Protein AF-A0A0V8CXE3-F1 (afdb_monomer)

Organism: Lactococcus lactis subsp. lactis (NCBI:txid1360)

Structure (mmCIF, N/CA/C/O backbone):
data_AF-A0A0V8CXE3-F1
#
_entry.id   AF-A0A0V8CXE3-F1
#
loop_
_atom_site.group_PDB
_atom_site.id
_atom_site.type_symbol
_atom_site.label_atom_id
_atom_site.label_alt_id
_atom_site.label_comp_id
_atom_site.label_asym_id
_atom_site.label_entity_id
_atom_site.label_seq_id
_atom_site.pdbx_PDB_ins_code
_atom_site.Cartn_x
_atom_site.Cartn_y
_atom_site.Cartn_z
_atom_site.occupancy
_atom_site.B_iso_or_equiv
_atom_site.auth_seq_id
_atom_site.auth_comp_id
_atom_site.auth_asym_id
_atom_site.auth_atom_id
_atom_site.pdbx_PDB_model_num
ATOM 1 N N . MET A 1 1 ? 4.985 -1.927 -33.536 1.00 74.12 1 MET A N 1
ATOM 2 C CA . MET A 1 1 ? 6.439 -2.145 -33.705 1.00 74.12 1 MET A CA 1
ATOM 3 C C . MET A 1 1 ? 6.703 -3.444 -34.441 1.00 74.12 1 MET A C 1
ATOM 5 O O . MET A 1 1 ? 6.022 -4.429 -34.180 1.00 74.12 1 MET A O 1
ATOM 9 N N . SER A 1 2 ? 7.697 -3.458 -35.326 1.00 87.31 2 SER A N 1
ATOM 10 C CA . SER A 1 2 ? 8.202 -4.667 -35.988 1.00 87.31 2 SER A CA 1
ATOM 11 C C . SER A 1 2 ? 9.413 -5.255 -35.249 1.00 87.31 2 SER A C 1
ATOM 13 O O . SER A 1 2 ? 10.150 -4.537 -34.574 1.00 87.31 2 SER A O 1
ATOM 15 N N . LYS A 1 3 ? 9.665 -6.563 -35.413 1.00 86.44 3 LYS A N 1
ATOM 16 C CA . LYS A 1 3 ? 10.842 -7.243 -34.829 1.00 86.44 3 LYS A CA 1
ATOM 17 C C . LYS A 1 3 ? 12.164 -6.595 -35.265 1.00 86.44 3 LYS A C 1
ATOM 19 O O . LYS A 1 3 ? 13.088 -6.480 -34.467 1.00 86.44 3 LYS A O 1
ATOM 24 N N . THR A 1 4 ? 12.229 -6.125 -36.510 1.00 90.50 4 THR A N 1
ATOM 25 C CA . THR A 1 4 ? 13.401 -5.446 -37.078 1.00 90.50 4 THR A CA 1
ATOM 26 C C . THR A 1 4 ? 13.684 -4.106 -36.398 1.00 90.50 4 THR A C 1
ATOM 28 O O . THR A 1 4 ? 14.842 -3.796 -36.133 1.00 90.50 4 THR A O 1
ATOM 31 N N . GLN A 1 5 ? 12.648 -3.325 -36.067 1.00 88.06 5 GLN A N 1
ATOM 32 C CA . GLN A 1 5 ? 12.809 -2.063 -35.329 1.00 88.06 5 GLN A CA 1
ATOM 33 C C . GLN A 1 5 ? 13.379 -2.306 -33.930 1.00 88.06 5 GLN A C 1
ATOM 35 O O . GLN A 1 5 ? 14.372 -1.687 -33.561 1.00 88.06 5 GLN A O 1
ATOM 40 N N . LEU A 1 6 ? 12.824 -3.275 -33.195 1.00 88.56 6 LEU A N 1
ATOM 41 C CA . LEU A 1 6 ? 13.315 -3.623 -31.861 1.00 88.56 6 LEU A CA 1
ATOM 42 C C . LEU A 1 6 ? 14.774 -4.106 -31.895 1.00 88.56 6 LEU A C 1
ATOM 44 O O . LEU A 1 6 ? 15.587 -3.676 -31.080 1.00 88.56 6 LEU A O 1
ATOM 48 N N . PHE A 1 7 ? 15.132 -4.942 -32.875 1.00 92.25 7 PHE A N 1
ATOM 49 C CA . PHE A 1 7 ? 16.517 -5.372 -33.085 1.00 92.25 7 PHE A CA 1
ATOM 50 C C . PHE A 1 7 ? 17.459 -4.186 -33.335 1.00 92.25 7 PHE A C 1
ATOM 52 O O . PHE A 1 7 ? 18.578 -4.161 -32.825 1.00 92.25 7 PHE A O 1
ATOM 59 N N . ASN A 1 8 ? 17.020 -3.176 -34.086 1.00 91.94 8 ASN A N 1
ATOM 60 C CA . ASN A 1 8 ? 17.819 -1.975 -34.321 1.00 91.94 8 ASN A CA 1
ATOM 61 C C . ASN A 1 8 ? 17.985 -1.119 -33.057 1.00 91.94 8 ASN A C 1
ATOM 63 O O . ASN A 1 8 ? 19.067 -0.563 -32.875 1.00 91.94 8 ASN A O 1
ATOM 67 N N . TYR A 1 9 ? 16.970 -1.046 -32.187 1.00 91.44 9 TYR A N 1
ATOM 68 C CA . TYR A 1 9 ? 17.065 -0.353 -30.894 1.00 91.44 9 TYR A CA 1
ATOM 69 C C . TYR A 1 9 ? 18.076 -1.023 -29.968 1.00 91.44 9 TYR A C 1
ATOM 71 O O . TYR A 1 9 ? 18.951 -0.350 -29.432 1.00 91.44 9 TYR A O 1
ATOM 79 N N . ILE A 1 10 ? 18.026 -2.354 -29.855 1.00 89.62 10 ILE A N 1
ATOM 80 C CA . ILE A 1 10 ? 18.962 -3.130 -29.025 1.00 89.62 10 ILE A CA 1
ATOM 81 C C . ILE A 1 10 ? 20.409 -2.953 -29.507 1.00 89.62 10 ILE A C 1
ATOM 83 O O . ILE A 1 10 ? 21.321 -2.813 -28.699 1.00 89.62 10 ILE A O 1
ATOM 87 N N . ASN A 1 11 ? 20.625 -2.912 -30.824 1.00 93.00 11 ASN A N 1
ATOM 88 C CA . ASN A 1 11 ? 21.953 -2.712 -31.410 1.00 93.00 11 ASN A CA 1
ATOM 89 C C . ASN A 1 11 ? 22.382 -1.234 -31.503 1.00 93.00 11 ASN A C 1
ATOM 91 O O . ASN A 1 11 ? 23.410 -0.945 -32.114 1.00 93.00 11 ASN A O 1
ATOM 95 N N . GLY A 1 12 ? 21.589 -0.289 -30.985 1.00 88.88 12 GLY A N 1
ATOM 96 C CA . GLY A 1 12 ? 21.899 1.145 -31.018 1.00 88.88 12 GLY A CA 1
ATOM 97 C C . GLY A 1 12 ? 21.898 1.781 -32.415 1.00 88.88 12 GLY A C 1
ATOM 98 O O . GLY A 1 12 ? 22.382 2.897 -32.583 1.00 88.88 12 GLY A O 1
ATOM 99 N N . LYS A 1 13 ? 21.359 1.097 -33.434 1.00 92.19 13 LYS A N 1
ATOM 100 C CA . LYS A 1 13 ? 21.289 1.602 -34.821 1.00 92.19 13 LYS A CA 1
ATOM 101 C C . LYS A 1 13 ? 20.175 2.626 -35.029 1.00 92.19 13 LYS A C 1
ATOM 103 O O . LYS A 1 13 ? 20.172 3.337 -36.029 1.00 92.19 13 LYS A O 1
ATOM 108 N N . SER A 1 14 ? 19.199 2.656 -34.130 1.00 88.31 14 SER A N 1
ATOM 109 C CA . SER A 1 14 ? 18.068 3.577 -34.162 1.00 88.31 14 SER A CA 1
ATOM 110 C C . SER A 1 14 ? 17.645 3.907 -32.731 1.00 88.31 14 SER A C 1
ATOM 112 O O . SER A 1 14 ? 17.894 3.115 -31.821 1.00 88.31 14 SER A O 1
ATOM 114 N N . LYS A 1 15 ? 17.028 5.074 -32.528 1.00 87.62 15 LYS A N 1
ATOM 115 C CA . LYS A 1 15 ? 16.508 5.520 -31.232 1.00 87.62 15 LYS A CA 1
ATOM 116 C C . LYS A 1 15 ? 14.977 5.530 -31.296 1.00 87.62 15 LYS A C 1
ATOM 118 O O . LY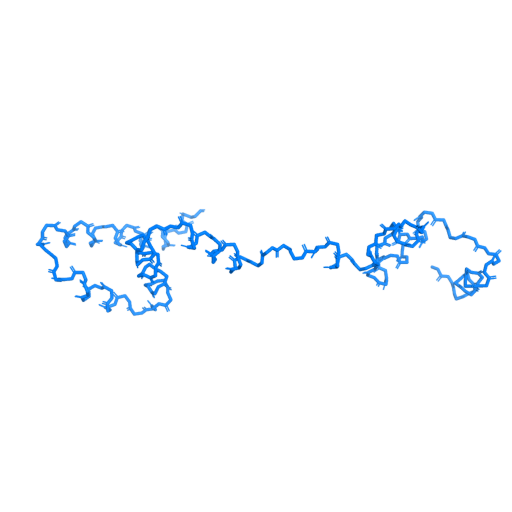S A 1 15 ? 14.454 6.086 -32.260 1.00 87.62 15 LYS A O 1
ATOM 123 N N . PRO A 1 16 ? 14.276 4.946 -30.311 1.00 90.00 16 PRO A N 1
ATOM 124 C CA . PRO A 1 16 ? 12.819 4.949 -30.294 1.00 90.00 16 PRO A CA 1
ATOM 125 C C . PRO A 1 16 ? 12.268 6.368 -30.108 1.00 90.00 16 PRO A C 1
ATOM 127 O O . PRO A 1 16 ? 12.826 7.164 -29.346 1.00 90.00 16 PRO A O 1
ATOM 130 N N . ASP A 1 17 ? 11.162 6.663 -30.788 1.00 90.06 17 ASP A N 1
ATOM 131 C CA . ASP A 1 17 ? 10.414 7.916 -30.628 1.00 90.06 17 ASP A CA 1
ATOM 132 C C . ASP A 1 17 ? 9.520 7.905 -29.366 1.00 90.06 17 ASP A C 1
ATOM 134 O O . ASP A 1 17 ? 9.327 6.870 -28.730 1.00 90.06 17 ASP A O 1
ATOM 138 N N . CYS A 1 18 ? 8.940 9.044 -28.980 1.00 87.50 18 CYS A N 1
ATOM 139 C CA . CYS A 1 18 ? 8.111 9.190 -27.780 1.00 87.50 18 CYS A CA 1
ATOM 140 C C . CYS A 1 18 ? 6.947 8.179 -27.718 1.00 87.50 18 CYS A C 1
ATOM 142 O O . CYS A 1 18 ? 6.713 7.565 -26.668 1.00 87.50 18 CYS A O 1
ATOM 144 N N . ASP A 1 19 ? 6.251 7.959 -28.836 1.00 91.00 19 ASP A N 1
ATOM 145 C CA . ASP A 1 19 ? 5.147 6.992 -28.932 1.00 91.00 19 ASP A CA 1
ATOM 146 C C . ASP A 1 19 ? 5.638 5.542 -28.849 1.00 91.00 19 ASP A C 1
ATOM 148 O O . ASP A 1 19 ? 4.986 4.665 -28.280 1.00 91.00 19 ASP A O 1
ATOM 152 N N . GLU A 1 20 ? 6.834 5.286 -29.361 1.00 91.50 20 GLU A N 1
ATOM 153 C CA . GLU A 1 20 ? 7.475 3.979 -29.326 1.00 91.50 20 GLU A CA 1
ATOM 154 C C . GLU A 1 20 ? 7.971 3.627 -27.924 1.00 91.50 20 GLU A C 1
ATOM 156 O O . GLU A 1 20 ? 7.732 2.517 -27.446 1.00 91.50 20 GLU A O 1
ATOM 161 N N . VAL A 1 21 ? 8.572 4.589 -27.222 1.00 91.75 21 VAL A N 1
ATOM 162 C CA . VAL A 1 21 ? 8.915 4.454 -25.803 1.00 91.75 21 VAL A CA 1
ATOM 163 C C . VAL A 1 21 ? 7.644 4.259 -24.966 1.00 91.75 21 VAL A C 1
ATOM 165 O O . VAL A 1 21 ? 7.668 3.482 -24.016 1.00 91.75 21 VAL A O 1
ATOM 168 N N . LEU A 1 22 ? 6.521 4.903 -25.323 1.00 91.44 22 LEU A N 1
ATOM 169 C CA . LEU A 1 22 ? 5.241 4.724 -24.616 1.00 91.44 22 LEU A CA 1
ATOM 170 C C . LEU A 1 22 ? 4.710 3.304 -24.761 1.00 91.44 22 LEU A C 1
ATOM 172 O O . LEU A 1 22 ? 4.197 2.709 -23.812 1.00 91.44 22 LEU A O 1
ATOM 176 N N . LEU A 1 23 ? 4.767 2.793 -25.987 1.00 92.69 23 LEU A N 1
ATOM 177 C CA . LEU A 1 23 ? 4.302 1.455 -26.283 1.00 92.69 23 LEU A CA 1
ATOM 178 C C . LEU A 1 23 ? 5.154 0.436 -25.527 1.00 92.69 23 LEU A C 1
ATOM 180 O O . LEU A 1 23 ? 4.594 -0.417 -24.847 1.00 92.69 23 LEU A O 1
ATOM 184 N N . LEU A 1 24 ? 6.482 0.588 -25.569 1.00 91.62 24 LEU A N 1
ATOM 185 C CA . LEU A 1 24 ? 7.417 -0.262 -24.832 1.00 91.62 24 LEU A CA 1
ATOM 186 C C . LEU A 1 24 ? 7.161 -0.228 -23.323 1.00 91.62 24 LEU A C 1
ATOM 188 O O . LEU A 1 24 ? 7.058 -1.289 -22.709 1.00 91.62 24 LEU A O 1
ATOM 192 N N . SER A 1 25 ? 6.993 0.966 -22.742 1.00 91.25 25 SER A N 1
ATOM 193 C CA . SER A 1 25 ? 6.732 1.122 -21.307 1.00 91.25 25 SER A CA 1
ATOM 194 C C . SER A 1 25 ? 5.456 0.395 -20.885 1.00 91.25 25 SER A C 1
ATOM 196 O O . SER A 1 25 ? 5.434 -0.281 -19.864 1.00 91.25 25 SER A O 1
ATOM 198 N N . LYS A 1 26 ? 4.399 0.472 -21.704 1.00 90.00 26 LYS A N 1
ATOM 199 C CA . LYS A 1 26 ? 3.135 -0.232 -21.447 1.00 90.00 26 LYS A CA 1
ATOM 200 C C . LYS A 1 26 ? 3.253 -1.744 -21.631 1.00 90.00 26 LYS A C 1
ATOM 202 O O . LYS A 1 26 ? 2.682 -2.481 -20.844 1.00 90.00 26 LYS A O 1
ATOM 207 N N . THR A 1 27 ? 3.971 -2.209 -22.654 1.00 91.69 27 THR A N 1
ATOM 208 C CA . THR A 1 27 ? 4.109 -3.651 -22.929 1.00 91.69 27 THR A CA 1
ATOM 209 C C . THR A 1 27 ? 4.994 -4.384 -21.929 1.00 91.69 27 THR A C 1
ATOM 211 O O . THR A 1 27 ? 4.810 -5.578 -21.731 1.00 91.69 27 THR A O 1
ATOM 214 N N . LEU A 1 28 ? 5.973 -3.690 -21.348 1.00 90.88 28 LEU A N 1
ATOM 215 C CA . LEU A 1 28 ? 6.934 -4.256 -20.401 1.00 90.88 28 LEU A CA 1
ATOM 216 C C . LEU A 1 28 ? 6.592 -3.909 -18.946 1.00 90.88 28 LEU A C 1
ATOM 218 O O . LEU A 1 28 ? 7.320 -4.317 -18.052 1.00 90.88 28 LEU A O 1
ATOM 222 N N . GLU A 1 29 ? 5.522 -3.139 -18.721 1.00 89.38 29 GLU A N 1
ATOM 223 C CA . GLU A 1 29 ? 5.098 -2.648 -17.401 1.00 89.38 29 GLU A CA 1
ATOM 224 C C . GLU A 1 29 ? 6.210 -1.910 -16.628 1.00 89.38 29 GLU A C 1
ATOM 226 O O . GLU A 1 29 ? 6.270 -1.918 -15.400 1.00 89.38 29 GLU A O 1
ATOM 231 N N . ILE A 1 30 ? 7.085 -1.221 -17.362 1.00 91.25 30 ILE A N 1
ATOM 232 C CA . ILE A 1 30 ? 8.197 -0.430 -16.823 1.00 91.25 30 ILE A CA 1
ATOM 233 C C . ILE A 1 30 ? 7.950 1.065 -16.998 1.00 91.25 30 ILE A C 1
ATOM 235 O O . ILE A 1 30 ? 7.195 1.515 -17.862 1.00 91.25 30 ILE A O 1
ATOM 239 N N . SER A 1 31 ? 8.634 1.868 -16.194 1.00 89.81 31 SER A N 1
ATOM 240 C CA . SER A 1 31 ? 8.583 3.315 -16.249 1.00 89.81 31 SER A CA 1
ATOM 241 C C . SER A 1 31 ? 9.196 3.845 -17.543 1.00 89.81 31 SER A C 1
ATOM 243 O O . SER A 1 31 ? 10.343 3.566 -17.898 1.00 89.81 31 SER A O 1
ATOM 245 N N . ARG A 1 32 ? 8.438 4.701 -18.232 1.00 90.44 32 ARG A N 1
ATOM 246 C CA . ARG A 1 32 ? 8.915 5.440 -19.407 1.00 90.44 32 ARG A CA 1
ATOM 247 C C . ARG A 1 32 ? 10.162 6.261 -19.091 1.00 90.44 32 ARG A C 1
ATOM 249 O O . ARG A 1 32 ? 11.073 6.333 -19.905 1.00 90.44 32 ARG A O 1
ATOM 256 N N . LEU A 1 33 ? 10.169 6.926 -17.941 1.00 88.81 33 LEU A N 1
ATOM 257 C CA . LEU A 1 33 ? 11.275 7.789 -17.545 1.00 88.81 33 LEU A CA 1
ATOM 258 C C . LEU A 1 33 ? 12.545 6.952 -17.313 1.00 88.81 33 LEU A C 1
ATOM 260 O O . LEU A 1 33 ? 13.623 7.360 -17.730 1.00 88.81 33 LEU A O 1
ATOM 264 N N . TRP A 1 34 ? 12.413 5.729 -16.796 1.00 91.56 34 TRP A N 1
ATOM 265 C CA . TRP A 1 34 ? 13.540 4.803 -16.692 1.00 91.56 34 TRP A CA 1
ATOM 266 C C . TRP A 1 34 ? 14.078 4.397 -18.070 1.00 91.56 34 TRP A C 1
ATOM 268 O O . TRP A 1 34 ? 15.280 4.465 -18.308 1.00 91.56 34 TRP A O 1
ATOM 278 N N . LEU A 1 35 ? 13.192 4.080 -19.025 1.00 90.12 35 LEU A N 1
ATOM 279 C CA . LEU A 1 35 ? 13.575 3.790 -20.418 1.00 90.12 35 LEU A CA 1
ATOM 280 C C . LEU A 1 35 ? 14.295 4.955 -21.116 1.00 90.12 35 LEU A C 1
ATOM 282 O O . LEU A 1 35 ? 15.051 4.736 -22.061 1.00 90.12 35 LEU A O 1
ATOM 286 N N . LEU A 1 36 ? 14.054 6.190 -20.673 1.00 89.94 36 LEU A N 1
ATOM 287 C CA . LEU A 1 36 ? 14.735 7.388 -21.168 1.00 89.94 36 LEU A CA 1
ATOM 288 C C . LEU A 1 36 ? 16.082 7.648 -20.472 1.00 89.94 36 LEU A C 1
ATOM 290 O O . LEU A 1 36 ? 16.794 8.565 -20.877 1.00 89.94 36 LEU A O 1
ATOM 294 N N . GLY A 1 37 ? 16.441 6.841 -19.469 1.00 88.44 37 GLY A N 1
ATOM 295 C CA . GLY A 1 37 ? 17.696 6.938 -18.726 1.00 88.44 37 GLY A CA 1
ATOM 296 C C . GLY A 1 37 ? 17.649 7.860 -17.506 1.00 88.44 37 GLY A C 1
ATOM 297 O O . GLY A 1 37 ? 18.705 8.270 -17.032 1.00 88.44 37 GLY A O 1
ATOM 298 N N . TYR A 1 38 ? 16.461 8.214 -17.005 1.00 90.06 38 TYR A N 1
ATOM 299 C CA . TYR A 1 38 ? 16.344 8.924 -15.728 1.00 90.06 38 TYR A CA 1
ATOM 300 C C . TYR A 1 38 ? 16.641 7.983 -14.554 1.00 90.06 38 TYR A C 1
ATOM 302 O O . TYR A 1 38 ? 16.283 6.805 -14.591 1.00 90.06 38 TYR A O 1
ATOM 310 N N . ASP A 1 39 ? 17.253 8.529 -13.502 1.00 89.56 39 ASP A N 1
ATOM 311 C CA . ASP A 1 39 ? 17.582 7.805 -12.270 1.00 89.56 39 ASP A CA 1
ATOM 312 C C . ASP A 1 39 ? 16.339 7.618 -11.390 1.00 89.56 39 ASP A C 1
ATOM 314 O O . ASP A 1 39 ? 16.068 8.374 -10.458 1.00 89.56 39 ASP A O 1
ATOM 318 N N . ILE A 1 40 ? 15.515 6.648 -11.772 1.00 84.69 40 ILE A N 1
ATOM 319 C CA . ILE A 1 40 ? 14.306 6.245 -11.060 1.00 84.69 40 ILE A CA 1
ATOM 320 C C . ILE A 1 40 ? 14.157 4.718 -11.127 1.00 84.69 40 ILE A C 1
ATOM 322 O O . ILE A 1 40 ? 14.696 4.100 -12.037 1.00 84.69 40 ILE A O 1
ATOM 326 N N . PRO A 1 41 ? 13.414 4.076 -10.220 1.00 85.75 41 PRO A N 1
ATOM 327 C CA . PRO A 1 41 ? 13.115 2.655 -10.345 1.00 85.75 41 PRO A CA 1
ATOM 328 C C . PRO A 1 41 ? 12.470 2.251 -11.693 1.00 85.75 41 PRO A C 1
ATOM 330 O O . PRO A 1 41 ? 11.598 2.970 -12.203 1.00 85.75 41 PRO A O 1
ATOM 333 N N . PRO A 1 42 ? 12.8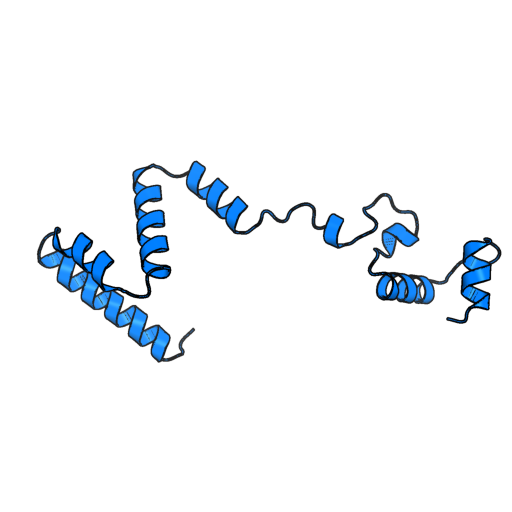78 1.105 -12.282 1.00 85.38 42 PRO A N 1
ATOM 334 C CA . PRO A 1 42 ? 12.334 0.597 -13.539 1.00 85.38 42 PRO A CA 1
ATOM 335 C C . PRO A 1 42 ? 10.863 0.229 -13.432 1.00 85.38 42 PRO A C 1
ATOM 337 O O . PRO A 1 42 ? 10.118 0.488 -14.373 1.00 85.38 42 PRO A O 1
ATOM 340 N N . TYR A 1 43 ? 10.420 -0.342 -12.315 1.00 86.31 43 TYR A N 1
ATOM 341 C CA . TY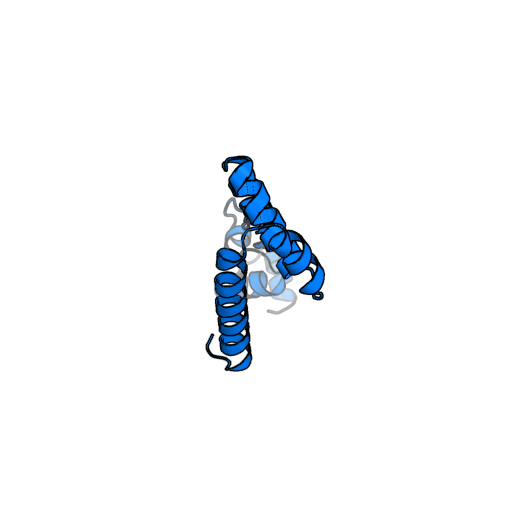R A 1 43 ? 9.033 -0.758 -12.155 1.00 86.31 43 TYR A CA 1
ATOM 342 C C . TYR A 1 43 ? 8.243 0.302 -11.377 1.00 86.31 43 TYR A C 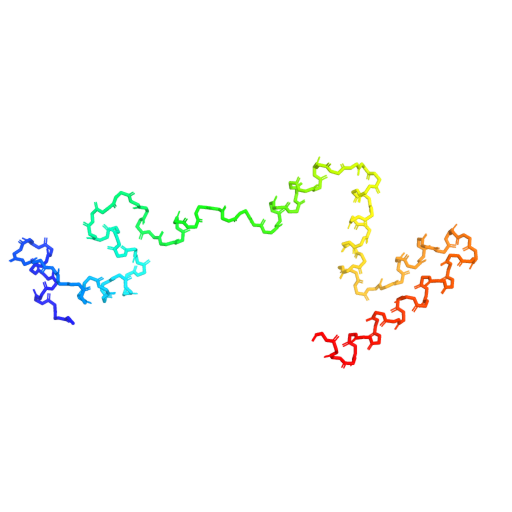1
ATOM 344 O O . TYR A 1 43 ? 8.678 0.732 -10.308 1.00 86.31 43 TYR A O 1
ATOM 352 N N . PRO A 1 44 ? 7.058 0.731 -11.851 1.00 72.44 44 PRO A N 1
ATOM 353 C CA . PRO A 1 44 ? 6.223 1.683 -11.114 1.00 72.44 44 PRO A CA 1
ATOM 354 C C . PRO A 1 44 ? 5.820 1.197 -9.714 1.00 72.44 44 PRO A C 1
ATOM 356 O O . PRO A 1 44 ? 5.624 2.007 -8.813 1.00 72.44 44 PRO A O 1
ATOM 359 N N . SER A 1 45 ? 5.745 -0.119 -9.505 1.00 68.12 45 SER A N 1
ATOM 360 C CA . SER A 1 45 ? 5.545 -0.739 -8.189 1.00 68.12 45 SER A CA 1
ATOM 361 C C . SER A 1 45 ? 6.679 -0.447 -7.202 1.00 68.12 45 SER A C 1
ATOM 363 O O . SER A 1 45 ? 6.434 -0.404 -6.004 1.00 68.12 45 SER A O 1
ATOM 365 N N . GLU A 1 46 ? 7.895 -0.207 -7.689 1.00 67.38 46 GLU A N 1
ATOM 366 C CA . GLU A 1 46 ? 9.055 0.178 -6.877 1.00 67.38 46 GLU A CA 1
ATOM 367 C C . GLU A 1 46 ? 9.107 1.696 -6.630 1.00 67.38 46 GLU A C 1
ATOM 369 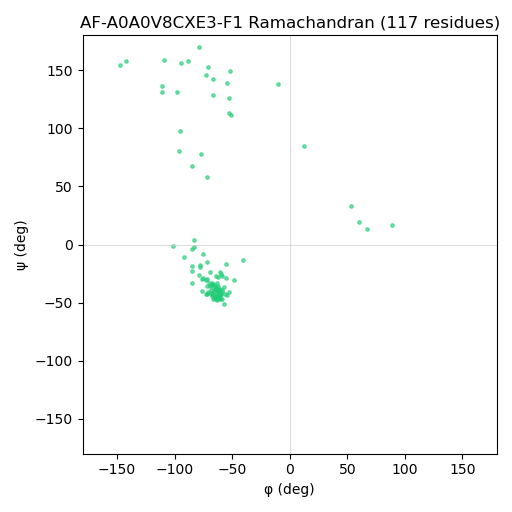O O . GLU A 1 46 ? 9.705 2.137 -5.650 1.00 67.38 46 GLU A O 1
ATOM 374 N N . LEU A 1 47 ? 8.460 2.500 -7.490 1.00 62.03 47 LEU A N 1
ATOM 375 C CA . LEU A 1 47 ? 8.236 3.939 -7.265 1.00 62.03 47 LEU A CA 1
ATOM 376 C C . LEU A 1 47 ? 7.185 4.192 -6.189 1.00 62.03 47 LEU A C 1
ATOM 378 O O . LEU A 1 47 ? 7.296 5.163 -5.440 1.00 62.03 47 LEU A O 1
ATOM 382 N N . ASN A 1 48 ? 6.219 3.281 -6.063 1.00 55.41 48 ASN A N 1
ATOM 383 C CA . ASN A 1 48 ? 5.421 3.118 -4.855 1.00 55.41 48 ASN A CA 1
ATOM 384 C C . ASN A 1 48 ? 6.304 2.498 -3.764 1.00 55.41 48 ASN A C 1
ATOM 386 O O . ASN A 1 48 ? 6.013 1.417 -3.253 1.00 55.41 48 ASN A O 1
ATOM 390 N N . GLY A 1 49 ? 7.419 3.151 -3.421 1.00 50.12 49 GLY A N 1
ATOM 391 C CA . GLY A 1 49 ? 8.162 2.815 -2.220 1.00 50.12 49 GLY A CA 1
ATOM 392 C C . GLY A 1 49 ? 7.155 2.811 -1.087 1.00 50.12 49 GLY A C 1
ATOM 393 O O . GLY A 1 49 ? 6.581 3.865 -0.842 1.00 50.12 49 GLY A O 1
ATOM 394 N N . LYS A 1 50 ? 6.876 1.618 -0.533 1.00 53.69 50 LYS A N 1
ATOM 395 C CA . LYS A 1 50 ? 5.903 1.349 0.532 1.00 53.69 50 LYS A CA 1
ATOM 396 C C . LYS A 1 50 ? 4.982 2.547 0.767 1.00 53.69 50 LYS A C 1
ATOM 398 O O . LYS A 1 50 ? 5.251 3.349 1.660 1.00 53.69 50 LYS A O 1
ATOM 403 N N . THR A 1 51 ? 3.898 2.689 0.002 1.00 47.81 51 THR A N 1
ATOM 404 C CA . THR A 1 51 ? 2.724 3.291 0.646 1.00 47.81 51 THR A CA 1
ATOM 405 C C . THR A 1 51 ? 2.544 2.437 1.887 1.00 47.81 51 THR A C 1
ATOM 407 O O . THR A 1 51 ? 2.391 1.219 1.698 1.00 47.81 51 THR A O 1
ATOM 410 N N . PRO A 1 52 ? 2.740 2.983 3.105 1.00 54.25 52 PRO A N 1
ATOM 411 C CA . PRO A 1 52 ? 2.660 2.152 4.278 1.00 54.25 52 PRO A CA 1
ATOM 412 C C . PRO A 1 52 ? 1.324 1.450 4.162 1.00 54.25 52 PRO A C 1
ATOM 414 O O . PRO A 1 52 ? 0.315 2.081 3.835 1.00 54.25 52 PRO A O 1
ATOM 417 N N . SER A 1 53 ? 1.340 0.121 4.235 1.00 70.00 53 SER A N 1
ATOM 418 C CA . SER A 1 53 ? 0.075 -0.600 4.117 1.00 70.00 53 SER A CA 1
ATOM 419 C C . SER A 1 53 ? -0.894 0.026 5.124 1.00 70.00 53 SER A C 1
ATOM 421 O O . SER A 1 53 ? -0.444 0.512 6.163 1.00 70.00 53 SER A O 1
ATOM 423 N N . LEU A 1 54 ? -2.201 0.044 4.857 1.00 71.00 54 LEU A N 1
ATOM 424 C CA . LEU A 1 54 ? -3.164 0.604 5.820 1.00 71.00 54 LEU A CA 1
ATOM 425 C C . LEU A 1 54 ? -2.923 0.055 7.244 1.00 71.00 54 LEU A C 1
ATOM 427 O O . LEU A 1 54 ? -3.074 0.772 8.224 1.00 71.00 54 LEU A O 1
ATOM 431 N N . VAL A 1 55 ? -2.427 -1.182 7.345 1.00 76.06 55 VAL A N 1
ATOM 432 C CA . VAL A 1 55 ? -1.955 -1.815 8.584 1.00 76.06 55 VAL A CA 1
ATOM 433 C C . VAL A 1 55 ? -0.746 -1.104 9.214 1.00 76.06 55 VAL A C 1
ATOM 435 O O . VAL A 1 55 ? -0.736 -0.873 10.417 1.00 76.06 55 VAL A O 1
ATOM 438 N N . GLU A 1 56 ? 0.277 -0.741 8.436 1.00 79.38 56 GLU A N 1
ATOM 439 C CA . GLU A 1 56 ? 1.436 0.029 8.917 1.00 79.38 56 GLU A CA 1
ATOM 440 C C . GLU A 1 56 ? 1.021 1.439 9.392 1.00 79.38 56 GLU A C 1
ATOM 442 O O . GLU A 1 56 ? 1.541 1.913 10.404 1.00 79.38 56 GLU A O 1
ATOM 447 N N . GLU A 1 57 ? 0.060 2.094 8.729 1.00 83.00 57 GLU A N 1
ATOM 448 C CA . GLU A 1 57 ? -0.485 3.387 9.184 1.00 83.00 57 GLU A CA 1
ATOM 449 C C . GLU A 1 57 ? -1.284 3.257 10.487 1.00 83.00 57 GLU A C 1
ATOM 451 O O . GLU A 1 57 ? -1.081 4.044 11.414 1.00 83.00 57 GLU A O 1
ATOM 456 N N . VAL A 1 58 ? -2.141 2.234 10.586 1.00 83.81 58 VAL A N 1
ATOM 457 C CA . VAL A 1 58 ? -2.915 1.928 11.799 1.00 83.81 58 VAL A CA 1
ATOM 458 C C . VAL A 1 58 ? -1.988 1.621 12.971 1.00 83.81 58 VAL A C 1
ATOM 460 O O . VAL A 1 58 ? -2.170 2.188 14.043 1.00 83.81 58 VAL A O 1
ATOM 463 N N . ASN A 1 59 ? -0.954 0.801 12.776 1.00 86.06 59 ASN A N 1
ATOM 464 C CA . ASN A 1 59 ? 0.009 0.484 13.834 1.00 86.06 59 ASN A CA 1
ATOM 465 C C . ASN A 1 59 ? 0.734 1.738 14.333 1.00 86.06 59 ASN A C 1
ATOM 467 O O . ASN A 1 59 ? 0.836 1.960 15.537 1.00 86.06 59 ASN A O 1
ATOM 471 N N . LYS A 1 60 ? 1.161 2.609 13.414 1.00 88.75 60 LYS A N 1
ATOM 472 C CA . LYS A 1 60 ? 1.810 3.875 13.767 1.00 88.75 60 LYS A CA 1
ATOM 473 C C . LYS A 1 60 ? 0.878 4.818 14.535 1.00 88.75 60 LYS A C 1
ATOM 475 O O . LYS A 1 60 ? 1.335 5.519 15.434 1.00 88.75 60 LYS A O 1
ATOM 480 N N . ALA A 1 61 ? -0.409 4.858 14.185 1.00 86.31 61 ALA A N 1
ATOM 481 C CA . ALA A 1 61 ? -1.405 5.637 14.918 1.00 86.31 61 ALA A CA 1
ATOM 482 C C . ALA A 1 61 ? -1.676 5.040 16.309 1.00 86.31 61 ALA A C 1
ATOM 484 O O . ALA A 1 61 ? -1.736 5.778 17.290 1.00 86.31 61 ALA A O 1
ATOM 485 N N . MET A 1 62 ? -1.764 3.711 16.407 1.00 87.00 62 MET A N 1
ATOM 486 C CA . MET A 1 62 ? -1.957 2.991 17.668 1.00 87.00 62 MET A CA 1
ATOM 487 C C . MET A 1 62 ? -0.816 3.250 18.653 1.00 87.00 62 MET A C 1
ATOM 489 O O . MET A 1 62 ? -1.084 3.556 19.811 1.00 87.00 62 MET A O 1
ATOM 493 N N . GLU A 1 63 ? 0.440 3.229 18.200 1.00 90.38 63 GLU A N 1
ATOM 494 C CA . GLU A 1 63 ? 1.619 3.517 19.034 1.00 90.38 63 GLU A CA 1
ATOM 495 C C . GLU A 1 63 ? 1.628 4.935 19.639 1.00 90.38 63 GLU A C 1
ATOM 497 O O . GLU A 1 63 ? 2.277 5.163 20.658 1.00 90.38 63 GLU A O 1
ATOM 502 N N . GLN A 1 64 ? 0.923 5.894 19.030 1.00 90.44 64 GLN A N 1
ATOM 503 C CA . GLN A 1 64 ? 0.871 7.291 19.486 1.00 90.44 64 GLN A CA 1
ATOM 504 C C . GLN A 1 64 ? -0.293 7.585 20.444 1.00 90.44 64 GLN A C 1
ATOM 506 O O . GLN A 1 64 ? -0.343 8.666 21.034 1.00 90.44 64 GLN A O 1
ATOM 511 N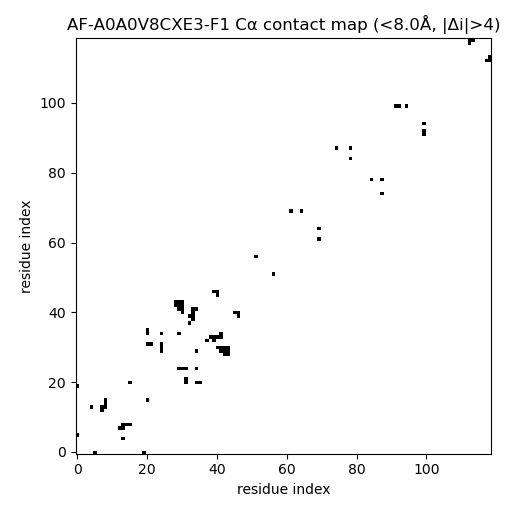 N . LEU A 1 65 ? -1.236 6.653 20.589 1.00 85.69 65 LEU A N 1
ATOM 512 C CA . LEU A 1 65 ? -2.408 6.791 21.452 1.00 85.69 65 LEU A CA 1
ATOM 513 C C . LEU A 1 65 ? -2.118 6.316 22.882 1.00 85.69 65 LEU A C 1
ATOM 515 O O . LEU A 1 65 ? -1.218 5.516 23.126 1.00 85.69 65 LEU A O 1
ATOM 519 N N . ALA A 1 66 ? -2.914 6.796 23.838 1.00 89.12 66 ALA A N 1
ATOM 520 C CA . ALA A 1 66 ? -2.898 6.282 25.205 1.00 89.12 66 ALA A CA 1
ATOM 521 C C . ALA A 1 66 ? -3.514 4.872 25.275 1.00 89.12 66 ALA A C 1
ATOM 523 O O . ALA A 1 66 ? -4.408 4.544 24.495 1.00 89.12 66 ALA A O 1
ATOM 524 N N . GLU A 1 67 ? -3.092 4.071 26.256 1.00 82.75 67 GLU A N 1
ATOM 525 C CA . GLU A 1 67 ? -3.524 2.675 26.450 1.00 82.75 67 GLU A CA 1
ATOM 526 C C . GLU A 1 67 ? -5.059 2.528 26.503 1.00 82.75 67 GLU A C 1
ATOM 528 O O . GLU A 1 67 ? -5.632 1.684 25.819 1.00 82.75 67 GLU A O 1
ATOM 533 N N . SER A 1 68 ? -5.755 3.448 27.180 1.00 75.94 68 SER A N 1
ATOM 534 C CA . SER A 1 68 ? -7.225 3.462 27.254 1.00 75.94 68 SER A CA 1
ATOM 535 C C . SER A 1 68 ? -7.927 3.700 25.910 1.00 75.94 68 SER A C 1
ATOM 537 O O . SER A 1 68 ? -9.078 3.312 25.732 1.00 75.94 68 SER A O 1
ATOM 539 N N . GLU A 1 69 ? -7.278 4.386 24.965 1.00 79.75 69 GLU A N 1
ATOM 540 C CA . GLU A 1 69 ? -7.817 4.595 23.615 1.00 79.75 69 GLU A CA 1
ATOM 541 C C . GLU A 1 69 ? -7.482 3.412 22.701 1.00 79.75 69 GLU A C 1
ATOM 543 O O . GLU A 1 69 ? -8.300 3.029 21.865 1.00 79.75 69 GLU A O 1
ATOM 548 N N . GLN A 1 70 ? -6.324 2.777 22.906 1.00 81.19 70 GLN A N 1
ATOM 549 C CA . GLN A 1 70 ? -5.958 1.543 22.210 1.00 81.19 70 GLN A CA 1
ATOM 550 C C . GLN A 1 70 ? -6.950 0.411 22.520 1.00 81.19 70 GLN A C 1
ATOM 552 O O . GLN A 1 70 ? -7.374 -0.300 21.608 1.00 81.19 70 GLN A O 1
ATOM 557 N N . GLU A 1 71 ? -7.383 0.282 23.778 1.00 78.50 71 GLU A N 1
ATOM 558 C CA . GLU A 1 71 ? -8.399 -0.695 24.192 1.00 78.50 71 GLU A CA 1
ATOM 559 C C . GLU A 1 71 ? -9.737 -0.491 23.469 1.00 78.50 71 GLU A C 1
ATOM 561 O O . GLU A 1 71 ? -10.331 -1.455 22.986 1.00 78.50 71 GLU A O 1
ATOM 566 N N . LYS A 1 72 ? -10.191 0.758 23.312 1.00 78.50 72 LYS A N 1
ATOM 567 C CA . LYS A 1 72 ? -11.433 1.068 22.582 1.00 78.50 72 LYS A CA 1
ATOM 568 C C . LYS A 1 72 ? -11.336 0.691 21.109 1.00 78.50 72 LYS A C 1
ATOM 570 O O . LYS A 1 72 ? -12.266 0.090 20.574 1.00 78.50 72 LYS A O 1
ATOM 575 N N . VAL A 1 73 ? -10.217 1.019 20.458 1.00 83.19 73 VAL A N 1
ATOM 576 C CA . VAL A 1 73 ? -9.979 0.663 19.050 1.00 83.19 73 VAL A CA 1
ATOM 577 C C . VAL A 1 73 ? -9.929 -0.855 18.884 1.00 83.19 73 VAL A C 1
ATOM 579 O O . VAL A 1 73 ? -10.500 -1.383 17.930 1.00 83.19 73 VAL A O 1
ATOM 582 N N . LEU A 1 74 ? -9.318 -1.573 19.831 1.00 79.75 74 LEU A N 1
ATOM 583 C CA . LEU A 1 74 ? -9.287 -3.032 19.830 1.00 79.75 74 LEU A CA 1
ATOM 584 C C . LEU A 1 74 ? -10.686 -3.639 19.998 1.00 79.75 74 LEU A C 1
ATOM 586 O O . LEU A 1 74 ? -11.030 -4.557 19.258 1.00 79.75 74 LEU A O 1
ATOM 590 N N . ILE A 1 75 ? -11.494 -3.133 20.936 1.00 77.00 75 ILE A N 1
ATOM 591 C CA . ILE A 1 75 ? -12.883 -3.578 21.144 1.00 77.00 75 ILE A CA 1
ATOM 592 C C . ILE A 1 75 ? -13.708 -3.343 19.880 1.00 77.00 75 ILE A C 1
ATOM 594 O O . ILE A 1 75 ? -14.390 -4.253 19.423 1.00 77.00 75 ILE A O 1
ATOM 598 N N . PHE A 1 76 ? -13.604 -2.155 19.284 1.00 74.94 76 PHE A N 1
ATOM 599 C CA . PHE A 1 76 ? -14.320 -1.824 18.055 1.00 74.94 76 PHE A CA 1
ATOM 600 C C . PHE A 1 76 ? -13.898 -2.722 16.887 1.00 74.94 76 PHE A C 1
ATOM 602 O O . PHE A 1 76 ? -14.741 -3.271 16.188 1.00 74.94 76 PHE A O 1
ATOM 609 N N . SER A 1 77 ? -12.591 -2.932 16.717 1.00 75.94 77 SER A N 1
ATOM 610 C CA . SER A 1 77 ? -12.062 -3.803 15.662 1.00 75.94 77 SER A CA 1
ATOM 611 C C . SER A 1 77 ? -12.521 -5.248 15.843 1.00 75.94 77 SER A C 1
ATOM 613 O O . SER A 1 77 ? -12.866 -5.905 14.869 1.00 75.94 77 SER A O 1
ATOM 615 N N . LYS A 1 78 ? -12.560 -5.744 17.087 1.00 74.12 78 LYS A N 1
ATOM 616 C CA . LYS A 1 78 ? -13.112 -7.067 17.401 1.00 74.12 78 LYS A CA 1
ATOM 617 C C . LYS A 1 78 ? -14.605 -7.132 17.096 1.00 74.12 78 LYS A C 1
ATOM 619 O O . LYS A 1 78 ? -15.013 -8.072 16.441 1.00 74.12 78 LYS A O 1
ATOM 624 N N . ALA A 1 79 ? -15.384 -6.128 17.492 1.00 68.12 79 ALA A N 1
ATOM 625 C CA . ALA A 1 79 ? -16.822 -6.079 17.232 1.00 68.12 79 ALA A CA 1
ATOM 626 C C . ALA A 1 79 ? -17.169 -6.030 15.732 1.00 68.12 79 ALA A C 1
ATOM 628 O O . ALA A 1 79 ? -18.182 -6.584 15.327 1.00 68.12 79 ALA A O 1
ATOM 629 N N . GLU A 1 80 ? -16.341 -5.386 14.906 1.00 64.88 80 GLU A N 1
ATOM 630 C CA . GLU A 1 80 ? -16.504 -5.384 13.443 1.00 64.88 80 GLU A CA 1
ATOM 631 C C . GLU A 1 80 ? -16.088 -6.714 12.791 1.00 64.88 80 GLU A C 1
ATOM 633 O O . GLU A 1 80 ? -16.615 -7.075 11.743 1.00 64.88 80 GLU A O 1
ATOM 638 N N . LEU A 1 81 ? -15.139 -7.442 13.389 1.00 63.88 81 LEU A N 1
ATOM 639 C CA . LEU A 1 81 ? -14.687 -8.755 12.905 1.00 63.88 81 LEU A CA 1
ATOM 640 C C . LEU A 1 81 ? -15.560 -9.913 13.401 1.00 63.88 81 LEU A C 1
ATOM 642 O O . LEU A 1 81 ? -15.497 -11.010 12.845 1.00 63.88 81 LEU A O 1
ATOM 646 N N . ASP A 1 82 ? -16.332 -9.678 14.454 1.00 61.16 82 ASP A N 1
ATOM 647 C CA . ASP A 1 82 ? -17.212 -10.654 15.066 1.00 61.16 82 ASP A CA 1
ATOM 648 C C . ASP A 1 82 ? -18.630 -10.485 14.496 1.00 61.16 82 ASP A C 1
ATOM 650 O O . ASP A 1 82 ? -19.410 -9.638 14.931 1.00 61.16 82 ASP A O 1
ATOM 654 N N . ASP A 1 83 ? -18.984 -11.314 13.506 1.00 54.97 83 ASP A N 1
ATOM 655 C CA . ASP A 1 83 ? -20.353 -11.415 12.958 1.00 54.97 83 ASP A CA 1
ATOM 656 C C . ASP A 1 83 ? -21.398 -11.724 14.055 1.00 54.97 83 ASP A C 1
ATOM 658 O O . ASP A 1 83 ? -22.609 -11.538 13.882 1.00 54.97 83 ASP A O 1
ATOM 662 N N . THR A 1 84 ? -20.933 -12.184 15.216 1.00 51.03 84 THR A N 1
ATOM 663 C CA . THR A 1 84 ? -21.710 -12.440 16.417 1.00 51.03 84 THR A CA 1
ATOM 664 C C . THR A 1 84 ? -21.641 -11.244 17.371 1.00 51.03 84 THR A C 1
ATOM 666 O O . THR A 1 84 ? -20.976 -11.268 18.397 1.00 51.03 84 THR A O 1
ATOM 669 N N . ILE A 1 85 ? -22.459 -10.222 17.081 1.00 54.19 85 ILE A N 1
ATOM 670 C CA . ILE A 1 85 ? -22.827 -9.043 17.915 1.00 54.19 85 ILE A CA 1
ATOM 671 C C . ILE A 1 85 ? -23.071 -9.356 19.421 1.00 54.19 85 ILE A C 1
ATOM 673 O O . ILE A 1 85 ? -23.150 -8.454 20.254 1.00 54.19 85 ILE A O 1
ATOM 677 N N . VAL A 1 86 ? -23.204 -10.627 19.789 1.00 52.56 86 VAL A N 1
ATOM 678 C CA . VAL A 1 86 ? -23.640 -11.138 21.089 1.00 52.56 86 VAL A CA 1
ATOM 679 C C . VAL A 1 86 ? -22.588 -10.944 22.189 1.00 52.56 86 VAL A C 1
ATOM 681 O O . VAL A 1 86 ? -22.949 -10.452 23.258 1.00 52.56 86 VAL A O 1
ATOM 684 N N . ASP A 1 87 ? -21.303 -11.194 21.925 1.00 52.28 87 ASP A N 1
ATOM 685 C CA . ASP A 1 87 ? -20.267 -11.142 22.974 1.00 52.28 87 ASP A CA 1
ATOM 686 C C . ASP A 1 87 ? -19.887 -9.691 23.337 1.00 52.28 87 ASP A C 1
ATOM 688 O O . ASP A 1 87 ? -19.585 -9.370 24.486 1.00 52.28 87 ASP A O 1
ATOM 692 N N . THR A 1 88 ? -19.998 -8.763 22.377 1.00 52.09 88 THR A N 1
ATOM 693 C CA . THR A 1 88 ? -19.777 -7.320 22.615 1.00 52.09 88 THR A CA 1
ATOM 694 C C . THR A 1 88 ? -20.879 -6.722 23.491 1.00 52.09 88 THR A C 1
ATOM 696 O O . THR A 1 88 ? -20.618 -5.867 24.338 1.00 52.09 88 THR A O 1
ATOM 699 N N . VAL A 1 89 ? -22.116 -7.196 23.325 1.00 54.81 89 VAL A N 1
ATOM 700 C CA . VAL A 1 89 ? -23.230 -6.813 24.195 1.00 54.81 89 VAL A CA 1
ATOM 701 C C . VAL A 1 89 ? -23.025 -7.388 25.595 1.00 54.81 89 VAL A C 1
ATOM 703 O O . VAL A 1 89 ? -23.265 -6.669 26.557 1.00 54.81 89 VAL A O 1
ATOM 706 N N . GLU A 1 90 ? -22.521 -8.617 25.733 1.00 52.19 90 GLU A N 1
ATOM 707 C CA . GLU A 1 90 ? -22.281 -9.256 27.035 1.00 52.19 90 GLU A CA 1
ATOM 708 C C . GLU A 1 90 ? -21.268 -8.483 27.899 1.00 52.19 90 GLU A C 1
ATOM 710 O O . GLU A 1 90 ? -21.531 -8.239 29.076 1.00 52.19 90 GLU A O 1
ATOM 715 N N . VAL A 1 91 ? -20.196 -7.961 27.292 1.00 55.31 91 VAL A N 1
ATOM 716 C CA . VAL A 1 91 ? -19.232 -7.060 27.960 1.00 55.31 91 VAL A CA 1
ATOM 717 C C . VAL A 1 91 ? -19.857 -5.699 28.310 1.00 55.31 91 VAL A C 1
ATOM 719 O O . VAL A 1 91 ? -19.540 -5.104 29.338 1.00 55.31 91 VAL A O 1
ATOM 722 N N . MET A 1 92 ? -20.785 -5.195 27.492 1.00 52.38 92 MET A N 1
ATOM 723 C CA . MET A 1 92 ? -21.488 -3.929 27.753 1.00 52.38 92 MET A CA 1
ATOM 724 C C . MET A 1 92 ? -22.610 -4.050 28.800 1.00 52.38 92 MET A C 1
ATOM 726 O O . MET A 1 92 ? -23.033 -3.035 29.354 1.00 52.38 92 MET A O 1
ATOM 730 N N . LEU A 1 93 ? -23.095 -5.263 29.100 1.00 53.12 93 LEU A N 1
ATOM 731 C CA . LEU A 1 93 ? -24.137 -5.513 30.106 1.00 53.12 93 LEU A CA 1
ATOM 732 C C . LEU A 1 93 ? -23.646 -5.329 31.552 1.00 53.12 93 LEU A C 1
ATOM 734 O O . LEU A 1 93 ? -24.497 -5.198 32.437 1.00 53.12 93 LEU A O 1
ATOM 738 N N . GLU A 1 94 ? -22.330 -5.282 31.786 1.00 58.78 94 GLU A N 1
ATOM 739 C CA . GLU A 1 94 ? -21.721 -5.028 33.102 1.00 58.78 94 GLU A CA 1
ATOM 740 C C . GLU A 1 94 ? -21.787 -3.552 33.540 1.00 58.78 94 GLU A C 1
ATOM 742 O O . GLU A 1 94 ? -21.482 -3.236 34.691 1.00 58.78 94 GLU A O 1
ATOM 747 N N . ILE A 1 95 ? -22.221 -2.640 32.661 1.00 58.38 95 ILE A N 1
ATOM 748 C CA . ILE A 1 95 ? -22.312 -1.204 32.951 1.00 58.38 95 ILE A CA 1
ATOM 749 C C . ILE A 1 95 ? -23.785 -0.771 33.028 1.00 58.38 95 ILE A C 1
ATOM 751 O O . ILE A 1 95 ? -24.615 -1.187 32.222 1.00 58.38 95 ILE A O 1
ATOM 755 N N . ASP A 1 96 ? -24.061 0.047 34.048 1.00 60.44 96 ASP A N 1
ATOM 756 C CA . ASP A 1 96 ? -25.287 0.769 34.423 1.00 60.44 96 ASP A CA 1
ATOM 757 C C . ASP A 1 96 ? -26.456 0.809 33.407 1.00 60.44 96 ASP A C 1
ATOM 759 O O . ASP A 1 96 ? -26.287 1.063 32.212 1.00 60.44 96 ASP A O 1
ATOM 763 N N . GLU A 1 97 ? -27.681 0.632 33.917 1.00 56.53 97 GLU A N 1
ATOM 764 C CA . GLU A 1 97 ? -28.928 0.420 33.153 1.00 56.53 97 GLU A CA 1
ATOM 765 C C . GLU A 1 97 ? -29.211 1.532 32.125 1.00 56.53 97 GLU A C 1
ATOM 767 O O . GLU A 1 97 ? -29.747 1.276 31.047 1.00 56.53 97 GLU A O 1
ATOM 772 N N . GLN A 1 98 ? -28.752 2.755 32.396 1.00 58.03 98 GLN A N 1
ATOM 773 C CA . GLN A 1 98 ? -28.935 3.905 31.514 1.00 58.03 98 GLN A CA 1
ATOM 774 C C . GLN A 1 98 ? -27.964 3.932 30.317 1.00 58.03 98 GLN A C 1
ATOM 776 O O . GLN A 1 98 ? -28.299 4.466 29.255 1.00 58.03 98 GLN A O 1
ATOM 781 N N . ALA A 1 99 ? -26.781 3.322 30.442 1.00 55.88 99 ALA A N 1
ATOM 782 C CA . ALA A 1 99 ? -25.833 3.184 29.335 1.00 55.88 99 ALA A CA 1
ATOM 783 C C . ALA A 1 99 ? -26.338 2.161 28.305 1.00 55.88 99 ALA A C 1
ATOM 785 O O . ALA A 1 99 ? -26.216 2.379 27.096 1.00 55.88 99 ALA A O 1
ATOM 786 N N . ARG A 1 100 ? -27.002 1.102 28.783 1.00 56.72 100 ARG A N 1
ATOM 787 C CA . ARG A 1 100 ? -27.560 0.011 27.975 1.00 56.72 100 ARG A CA 1
ATOM 788 C C . ARG A 1 100 ? -28.543 0.510 26.910 1.00 56.72 100 ARG A C 1
ATOM 790 O O . ARG A 1 100 ? -28.366 0.221 25.727 1.00 56.72 100 ARG A O 1
ATOM 797 N N . ASP A 1 101 ? -29.525 1.319 27.296 1.00 61.50 101 ASP A N 1
ATOM 798 C CA . ASP A 1 101 ? -30.566 1.801 26.375 1.00 61.50 101 ASP A CA 1
ATOM 799 C C . ASP A 1 101 ? -30.016 2.737 25.288 1.00 61.50 101 ASP A C 1
ATOM 801 O O . ASP A 1 101 ? -30.448 2.696 24.130 1.00 61.50 101 ASP A O 1
ATOM 805 N N . SER A 1 102 ? -29.003 3.539 25.629 1.00 61.41 102 SER A N 1
ATOM 806 C CA . SER A 1 102 ? -28.349 4.433 24.671 1.00 61.41 102 SER A CA 1
ATOM 807 C C . SER A 1 102 ? -27.567 3.654 23.605 1.00 61.41 102 SER A C 1
ATOM 809 O O . SER A 1 102 ? -27.709 3.930 22.409 1.00 61.41 102 SER A O 1
ATOM 811 N N . VAL A 1 103 ? -26.843 2.608 24.015 1.00 61.88 103 VAL A N 1
ATOM 812 C CA . VAL A 1 103 ? -26.058 1.736 23.132 1.00 61.88 103 VAL A CA 1
ATOM 813 C C . VAL A 1 103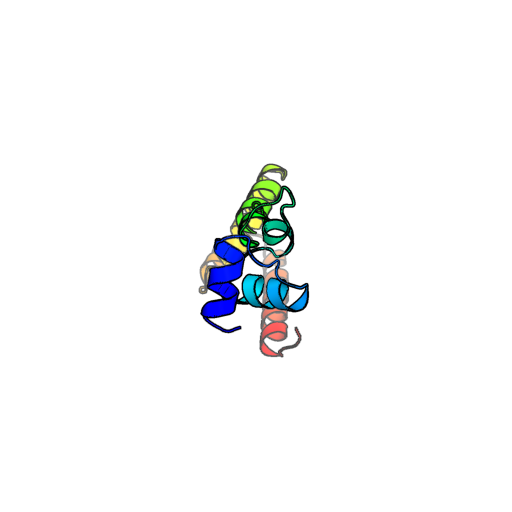 ? -26.969 0.938 22.200 1.00 61.88 103 VAL A C 1
ATOM 815 O O . VAL A 1 103 ? -26.730 0.901 20.991 1.00 61.88 103 VAL A O 1
ATOM 818 N N . PHE A 1 104 ? -28.071 0.383 22.714 1.00 61.22 104 PHE A N 1
ATOM 819 C CA . PHE A 1 104 ? -29.049 -0.322 21.882 1.00 61.22 104 PHE A CA 1
ATOM 820 C C . PHE A 1 104 ? -29.733 0.597 20.868 1.0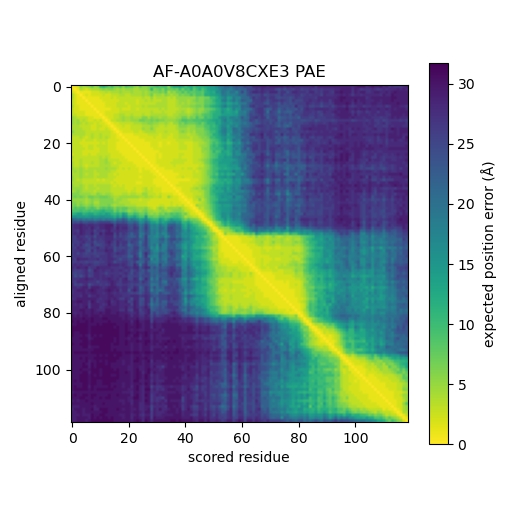0 61.22 104 PHE A C 1
ATOM 822 O O . PHE A 1 104 ? -29.975 0.182 19.732 1.00 61.22 104 PHE A O 1
ATOM 829 N N . SER A 1 105 ? -30.015 1.851 21.229 1.00 65.06 105 SER A N 1
ATOM 830 C CA . SER A 1 105 ? -30.603 2.814 20.293 1.00 65.06 105 SER A CA 1
ATOM 831 C C . SER A 1 105 ? -29.650 3.163 19.140 1.00 65.06 105 SER A C 1
ATOM 833 O O . SER A 1 105 ? -30.071 3.213 17.980 1.00 65.06 105 SER A O 1
ATOM 835 N N . TYR A 1 106 ? -28.354 3.314 19.432 1.00 62.81 106 TYR A N 1
ATOM 836 C CA . TYR A 1 106 ? -27.345 3.683 18.443 1.00 62.81 106 TYR A CA 1
ATOM 837 C C . TYR A 1 106 ? -26.955 2.506 17.539 1.00 62.81 106 TYR A C 1
ATOM 839 O O . TYR A 1 106 ? -26.880 2.665 16.320 1.00 62.81 106 TYR A O 1
ATOM 847 N N . ALA A 1 107 ? -26.833 1.295 18.092 1.00 65.75 107 ALA A N 1
ATOM 848 C CA . ALA A 1 107 ? -26.627 0.079 17.303 1.00 65.75 107 ALA A CA 1
ATOM 849 C C . ALA A 1 107 ? -27.796 -0.175 16.330 1.00 65.75 107 ALA A C 1
ATOM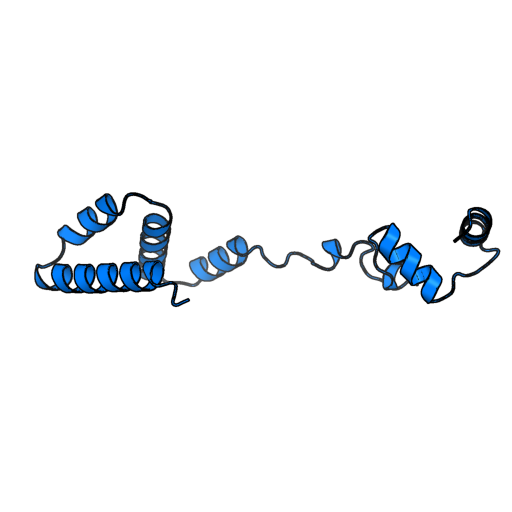 851 O O . ALA A 1 107 ? -27.594 -0.537 15.168 1.00 65.75 107 ALA A O 1
ATOM 852 N N . ARG A 1 108 ? -29.034 0.096 16.769 1.00 61.03 108 ARG A N 1
ATOM 853 C CA . ARG A 1 108 ? -30.241 -0.011 15.934 1.00 61.03 108 ARG A CA 1
ATOM 854 C C . ARG A 1 108 ? -30.262 1.019 14.802 1.00 61.03 108 ARG A C 1
ATOM 856 O O . ARG A 1 108 ? -30.687 0.690 13.696 1.00 61.03 108 ARG A O 1
ATOM 863 N N . TYR A 1 109 ? -29.764 2.229 15.051 1.00 69.62 109 TYR A N 1
ATOM 864 C CA . TYR A 1 109 ? -29.600 3.264 14.028 1.00 69.62 109 TYR A CA 1
ATOM 865 C C . TYR A 1 109 ? -28.543 2.888 12.978 1.00 69.62 109 TYR A C 1
ATOM 867 O O . TYR A 1 109 ? -28.810 2.985 11.780 1.00 69.62 109 TYR A O 1
ATOM 875 N N . LEU A 1 110 ? -27.372 2.406 13.404 1.00 58.03 110 LEU A N 1
ATOM 876 C CA . LEU A 1 110 ? -26.292 2.017 12.490 1.00 58.03 110 LEU A CA 1
ATOM 877 C C . LEU A 1 110 ? -26.697 0.856 11.575 1.00 58.03 110 LEU A C 1
ATOM 879 O O . LEU A 1 110 ? -26.410 0.881 10.378 1.00 58.03 110 LEU A O 1
ATOM 883 N N . ARG A 1 111 ? -27.439 -0.119 12.109 1.00 60.06 111 ARG A N 1
ATOM 884 C CA . ARG A 1 111 ? -27.999 -1.217 11.315 1.00 60.06 111 ARG A CA 1
ATOM 885 C C . ARG A 1 111 ? -29.035 -0.730 10.298 1.00 60.06 111 ARG A C 1
ATOM 887 O O . ARG A 1 111 ? -28.960 -1.096 9.130 1.00 60.06 111 ARG A O 1
ATOM 894 N N . PHE A 1 112 ? -29.961 0.132 10.717 1.00 68.06 112 PHE A N 1
ATOM 895 C CA . PHE A 1 112 ? -30.985 0.692 9.830 1.00 68.06 112 PHE A CA 1
ATOM 896 C C . PHE A 1 112 ? -30.380 1.523 8.687 1.00 68.06 112 PHE A C 1
ATOM 898 O O . PHE A 1 112 ? -30.822 1.418 7.543 1.00 68.06 112 PHE A O 1
ATOM 905 N N . LYS A 1 113 ? -29.340 2.316 8.973 1.00 61.38 113 LYS A N 1
ATOM 906 C CA . LYS A 1 113 ? -28.634 3.111 7.961 1.00 61.38 113 LYS A CA 1
ATOM 907 C C . LYS A 1 113 ? -27.960 2.224 6.904 1.00 61.38 113 LYS A C 1
ATOM 909 O O . LYS A 1 113 ? -28.077 2.514 5.716 1.00 61.38 113 LYS A O 1
ATOM 914 N N . ARG A 1 114 ? -27.343 1.116 7.333 1.00 59.56 114 ARG A N 1
ATOM 915 C CA . ARG A 1 114 ? -26.703 0.112 6.463 1.00 59.56 114 ARG A CA 1
ATOM 916 C C . ARG A 1 114 ? -27.712 -0.616 5.570 1.00 59.56 114 ARG A C 1
ATOM 918 O O . ARG A 1 114 ? -27.502 -0.738 4.370 1.00 59.56 114 ARG A O 1
ATOM 925 N N . GLU A 1 115 ? -28.837 -1.054 6.135 1.00 54.12 115 GLU A N 1
ATOM 926 C CA . GLU A 1 115 ? -29.904 -1.751 5.394 1.00 54.12 115 GLU A CA 1
ATOM 927 C C . GLU A 1 115 ? -30.656 -0.824 4.420 1.00 54.12 115 GLU A C 1
ATOM 929 O O . GLU A 1 115 ? -31.209 -1.285 3.424 1.00 54.12 115 GLU A O 1
ATOM 934 N N . SER A 1 116 ? -30.640 0.489 4.667 1.00 63.56 116 SER A N 1
ATOM 935 C CA . SER A 1 116 ? -31.277 1.488 3.798 1.00 63.56 116 SER A CA 1
ATOM 936 C C . SER A 1 116 ? -30.415 1.915 2.602 1.00 63.56 116 SER A C 1
ATOM 938 O O . SER A 1 116 ? -30.868 2.737 1.808 1.00 63.56 116 SER A O 1
ATOM 940 N N . GLY A 1 117 ? -29.181 1.403 2.469 1.00 56.53 117 GLY A N 1
ATOM 941 C CA . GLY A 1 117 ? -28.263 1.762 1.378 1.00 56.53 117 GLY A CA 1
ATOM 942 C C . GLY A 1 117 ? -27.901 3.252 1.327 1.00 56.53 117 GLY A C 1
ATOM 943 O O . GLY A 1 117 ? -27.485 3.748 0.285 1.00 56.53 117 GLY A O 1
ATOM 944 N N . LEU A 1 118 ? -28.102 3.972 2.437 1.00 55.88 118 LEU A N 1
ATOM 945 C CA . LEU A 1 118 ? -27.703 5.366 2.616 1.00 55.88 118 LEU A CA 1
ATOM 946 C C . LEU A 1 118 ? -26.242 5.400 3.079 1.00 55.88 118 LEU A C 1
ATOM 948 O O . LEU A 1 118 ? -25.949 5.749 4.229 1.00 55.88 118 LEU A O 1
ATOM 952 N N . GLU A 1 119 ? -25.350 4.991 2.183 1.00 51.94 119 GLU A N 1
ATOM 953 C CA . GLU A 1 119 ? -23.925 5.331 2.231 1.00 51.94 119 GLU A CA 1
ATOM 954 C C . GLU A 1 119 ? -23.618 6.450 1.237 1.00 51.94 119 GLU A C 1
ATOM 956 O O . GLU A 1 119 ? -24.089 6.374 0.078 1.00 51.94 119 GLU A O 1
#

Radius of gyration: 27.79 Å; Cα contacts (8 Å, |Δi|>4): 49; chains: 1; bounding box: 53×22×72 Å

Mean predicted aligned error: 17.68 Å

Sequence (119 aa):
MSKTQLFNYINGKSKPDCDEVLLLSKTLEISRLWLLGYDIPPYPSELNGKTPSLVEEVNKAMEQLAESEQEKVLIFSKAELDDTIVDTVEVMLEIDEQARDSVFSYARYLRFKRESGLE

Solvent-accessible surface area (backbone atoms only — not comparable to full-atom values): 7099 Å² total; per-residue (Å²): 140,54,75,67,56,56,52,31,44,77,70,66,76,44,79,78,50,76,69,52,43,48,51,49,20,64,76,68,62,31,32,52,57,31,78,73,69,45,100,55,59,51,38,57,73,61,67,50,60,71,68,62,50,72,66,55,50,49,50,58,52,49,74,73,48,55,71,78,55,44,52,51,54,50,52,50,53,47,52,75,70,35,92,61,66,60,62,62,48,58,66,49,65,81,48,60,79,74,59,45,57,54,51,55,53,50,54,52,48,56,52,51,42,62,77,66,68,72,121

InterPro domains:
  IPR010982 Lambda repressor-like, DNA-binding domain superfamily [G3DSA:1.10.260.40] (1-41)

Secondary structure (DSSP, 8-state):
--HHHHHHHHTTSS---HHHHHHHHHHHT--HHHHTT-SS-SSHHHHS-----HHHHHHHHHHHS-HHHHHHHHHHHHHHH-S-THHHHHHHTTS-HHHHHHHHHHHHHHHHHHHTT--

Nearest PDB structures (foldseek):
  4jqd-assembly1_A  TM=5.388E-01  e=2.399E-01  Citrobacter sp. RFL231
  3op9-assembly1_A  TM=4.621E-01  e=5.342E-01  Listeria innocua
  6rmq-assembly2_B-3  TM=3.696E-01  e=3.952E+00  Deinococcus deserti

pLDDT: mean 74.71, std 14.75, range [47.81, 93.0]

Foldseek 3Di:
DDPVVVVCCVVVVDDDDPVRLVVVCVVVQFDSCVVVVDPDDGHVVVVPVCPPPVVSVVVVVLVVDDPVVNVVVVLVVVCVVDPCVPVSLVVVVVDDPVSNVVVVVVVVVVVVCVVVPVD